Protein AF-A0A7S3T847-F1 (afdb_monomer_lite)

pLDDT: mean 78.82, std 18.21, range [31.52, 93.56]

Foldseek 3Di:
DDDDDDPPPPPPPPPPPPPVPPVCVLVVVLVVLLCCLVCVQLVCLVPNDPVCNVVNLVCCLVCVVVVLVVLVCVLPPPSDDPVSNVSSVVSSVSNVVSNCVRPPPDD

Structure (mmCIF, N/CA/C/O backbone):
data_AF-A0A7S3T847-F1
#
_entry.id   AF-A0A7S3T847-F1
#
loop_
_atom_site.group_PDB
_atom_site.id
_atom_site.type_symbol
_atom_site.label_atom_id
_atom_site.label_alt_id
_atom_site.label_comp_id
_atom_site.label_asym_id
_atom_site.label_entity_id
_atom_site.label_seq_id
_atom_site.pdbx_PDB_ins_code
_atom_site.Cartn_x
_atom_site.Cartn_y
_atom_site.Cartn_z
_atom_site.occupancy
_atom_site.B_iso_or_equiv
_atom_site.auth_seq_id
_atom_site.auth_comp_id
_atom_site.auth_asym_id
_atom_site.auth_atom_id
_atom_site.pdbx_PDB_model_num
ATOM 1 N N . ARG A 1 1 ? -6.781 -24.294 -74.713 1.00 37.75 1 ARG A N 1
ATOM 2 C CA . ARG A 1 1 ? -6.138 -23.009 -75.067 1.00 37.75 1 ARG A CA 1
ATOM 3 C C . ARG A 1 1 ? -6.640 -21.988 -74.072 1.00 37.75 1 ARG A C 1
ATOM 5 O O . ARG A 1 1 ? -7.843 -21.935 -73.856 1.00 37.75 1 ARG A O 1
ATOM 12 N N . GLU A 1 2 ? -5.716 -21.333 -73.390 1.00 40.62 2 GLU A N 1
ATOM 13 C CA . GLU A 1 2 ? -5.972 -20.500 -72.223 1.00 40.62 2 GLU A CA 1
ATOM 14 C C . GLU A 1 2 ? -6.723 -19.208 -72.569 1.00 40.62 2 GLU A C 1
ATOM 16 O O . GLU A 1 2 ? -6.453 -18.592 -73.596 1.00 40.62 2 GLU A O 1
ATOM 21 N N . CYS A 1 3 ? -7.590 -18.763 -71.659 1.00 31.52 3 CYS A N 1
ATOM 22 C CA . CYS A 1 3 ? -7.825 -17.342 -71.416 1.00 31.52 3 CYS A CA 1
ATOM 23 C C . CYS A 1 3 ? -7.797 -17.129 -69.901 1.00 31.52 3 CYS A C 1
ATOM 25 O O . CYS A 1 3 ? -8.752 -17.399 -69.177 1.00 31.52 3 CYS A O 1
ATOM 27 N N . THR A 1 4 ? -6.633 -16.700 -69.437 1.00 48.09 4 THR A N 1
ATOM 28 C CA . THR A 1 4 ? -6.346 -16.152 -68.119 1.00 48.09 4 THR A CA 1
ATOM 29 C C . THR A 1 4 ? -7.131 -14.857 -67.906 1.00 48.09 4 THR A C 1
ATOM 31 O O . THR A 1 4 ? -6.890 -13.856 -68.571 1.00 48.09 4 THR A O 1
ATOM 34 N N . ALA A 1 5 ? -8.031 -14.852 -66.928 1.00 47.19 5 ALA A N 1
ATOM 35 C CA . ALA A 1 5 ? -8.513 -13.633 -66.290 1.00 47.19 5 ALA A CA 1
ATOM 36 C C . ALA A 1 5 ? -8.471 -13.879 -64.781 1.00 47.19 5 ALA A C 1
ATOM 38 O O . ALA A 1 5 ? -9.334 -14.540 -64.206 1.00 47.19 5 ALA A O 1
ATOM 39 N N . GLY A 1 6 ? -7.372 -13.438 -64.167 1.00 41.44 6 GLY A N 1
ATOM 40 C CA . GLY A 1 6 ? -7.119 -13.582 -62.743 1.00 41.44 6 GLY A CA 1
ATOM 41 C C . GLY A 1 6 ? -8.163 -12.828 -61.931 1.00 41.44 6 GLY A C 1
ATOM 42 O O . GLY A 1 6 ? -8.161 -11.600 -61.888 1.00 41.44 6 GLY A O 1
ATOM 43 N N . VAL A 1 7 ? -9.023 -13.573 -61.243 1.00 45.59 7 VAL A N 1
ATOM 44 C CA . VAL A 1 7 ? -9.775 -13.048 -60.108 1.00 45.59 7 VAL A CA 1
ATOM 45 C C . VAL A 1 7 ? -8.787 -12.984 -58.952 1.00 45.59 7 VAL A C 1
ATOM 47 O O . VAL A 1 7 ? -8.505 -13.980 -58.287 1.00 45.59 7 VAL A O 1
ATOM 50 N N . PHE A 1 8 ? -8.191 -11.810 -58.765 1.00 36.94 8 PHE A N 1
ATOM 51 C CA . PHE A 1 8 ? -7.415 -11.493 -57.579 1.00 36.94 8 PHE A CA 1
ATOM 52 C C . PHE A 1 8 ? -8.392 -11.519 -56.398 1.00 36.94 8 PHE A C 1
ATOM 54 O O . PHE A 1 8 ? -9.096 -10.546 -56.133 1.00 36.94 8 PHE A O 1
ATOM 61 N N . LEU A 1 9 ? -8.480 -12.669 -55.724 1.00 45.12 9 LEU A N 1
ATOM 62 C CA . LEU A 1 9 ? -9.045 -12.792 -54.384 1.00 45.12 9 LEU A CA 1
ATOM 63 C C . LEU A 1 9 ? -8.148 -11.972 -53.455 1.00 45.12 9 LEU A C 1
ATOM 65 O O . LEU A 1 9 ? -7.257 -12.492 -52.785 1.00 45.12 9 LEU A O 1
ATOM 69 N N . GLY A 1 10 ? -8.354 -10.656 -53.480 1.00 38.94 10 GLY A N 1
ATOM 70 C CA . GLY A 1 10 ? -7.808 -9.731 -52.513 1.00 38.94 10 GLY A CA 1
ATOM 71 C C . GLY A 1 10 ? -8.359 -10.136 -51.161 1.00 38.94 10 GLY A C 1
ATOM 72 O O . GLY A 1 10 ? -9.477 -9.778 -50.803 1.00 38.94 10 GLY A O 1
ATOM 73 N N . SER A 1 11 ? -7.578 -10.932 -50.437 1.00 51.84 11 SER A N 1
ATOM 74 C CA . SER A 1 11 ? -7.736 -11.134 -49.009 1.00 51.84 11 SER A CA 1
ATOM 75 C C . SER A 1 11 ? -7.728 -9.744 -48.385 1.00 51.84 11 SER A C 1
ATOM 77 O O . SER A 1 11 ? -6.675 -9.118 -48.252 1.00 51.84 11 SER A O 1
ATOM 79 N N . PHE A 1 12 ? -8.920 -9.217 -48.099 1.00 42.94 12 PHE A N 1
ATOM 80 C CA . PHE A 1 12 ? -9.109 -7.965 -47.384 1.00 42.94 12 PHE A CA 1
ATOM 81 C C . PHE A 1 12 ? -8.710 -8.247 -45.939 1.00 42.94 12 PHE A C 1
ATOM 83 O O . PHE A 1 12 ? -9.530 -8.465 -45.050 1.00 42.94 12 PHE A O 1
ATOM 90 N N . ARG A 1 13 ? -7.400 -8.353 -45.725 1.00 51.56 13 ARG A N 1
ATOM 91 C CA . ARG A 1 13 ? -6.794 -8.411 -44.412 1.00 51.56 13 ARG A CA 1
ATOM 92 C C . ARG A 1 13 ? -7.039 -7.026 -43.843 1.00 51.56 13 ARG A C 1
ATOM 94 O O . ARG A 1 13 ? -6.306 -6.093 -44.162 1.00 51.56 13 ARG A O 1
ATOM 101 N N . ALA A 1 14 ? -8.141 -6.887 -43.106 1.00 54.22 14 ALA A N 1
ATOM 102 C CA . ALA A 1 14 ? -8.425 -5.682 -42.351 1.00 54.22 14 ALA A CA 1
ATOM 103 C C . ALA A 1 14 ? -7.114 -5.272 -41.661 1.00 54.22 14 ALA A C 1
ATOM 105 O O . ALA A 1 14 ? -6.474 -6.138 -41.045 1.00 54.22 14 ALA A O 1
ATOM 106 N N . PRO A 1 15 ? -6.645 -4.022 -41.829 1.00 49.72 15 PRO A N 1
ATOM 107 C CA . PRO A 1 15 ? -5.463 -3.584 -41.110 1.00 49.72 15 PRO A CA 1
ATOM 108 C C . PRO A 1 15 ? -5.719 -3.855 -39.625 1.00 49.72 15 PRO A C 1
ATOM 110 O O . PRO A 1 15 ? -6.859 -3.673 -39.178 1.00 49.72 15 PRO A O 1
ATOM 113 N N . PRO A 1 16 ? -4.722 -4.330 -38.854 1.00 58.88 16 PRO A N 1
ATOM 114 C CA . PRO A 1 16 ? -4.900 -4.414 -37.416 1.00 58.88 16 PRO A CA 1
ATOM 115 C C . PRO A 1 16 ? -5.347 -3.025 -36.972 1.00 58.88 16 PRO A C 1
ATOM 117 O O . PRO A 1 16 ? -4.668 -2.040 -37.262 1.00 58.88 16 PRO A O 1
ATOM 120 N N . VAL A 1 17 ? -6.534 -2.939 -36.373 1.00 56.78 17 VAL A N 1
ATOM 121 C CA . VAL A 1 17 ? -7.050 -1.699 -35.803 1.00 56.78 17 VAL A CA 1
ATOM 122 C C . VAL A 1 17 ? -6.059 -1.305 -34.714 1.00 56.78 17 VAL A C 1
ATOM 124 O O . VAL A 1 17 ? -6.144 -1.771 -33.583 1.00 56.78 17 VAL A O 1
ATOM 127 N N . LEU A 1 18 ? -5.062 -0.505 -35.085 1.00 52.41 18 LEU A N 1
ATOM 128 C CA . LEU A 1 18 ? -4.159 0.183 -34.182 1.00 52.41 18 LEU A CA 1
ATOM 129 C C . LEU A 1 18 ? -4.991 1.282 -33.529 1.00 52.41 18 LEU A C 1
ATOM 131 O O . LEU A 1 18 ? -5.052 2.402 -34.027 1.00 52.41 18 LEU A O 1
ATOM 135 N N . THR A 1 19 ? -5.719 0.948 -32.462 1.00 58.88 19 THR A N 1
ATOM 136 C CA . THR A 1 19 ? -6.336 1.979 -31.630 1.00 58.88 19 THR A CA 1
ATOM 137 C C . THR A 1 19 ? -5.192 2.716 -30.917 1.00 58.88 19 THR A C 1
ATOM 139 O O . THR A 1 19 ? -4.394 2.088 -30.227 1.00 58.88 19 THR A O 1
ATOM 142 N N . PRO A 1 20 ? -5.060 4.043 -31.065 1.00 57.19 20 PRO A N 1
ATOM 143 C CA . PRO A 1 20 ? -3.900 4.797 -30.570 1.00 57.19 20 PRO A CA 1
ATOM 144 C C . PRO A 1 20 ? -3.788 4.880 -29.032 1.00 57.19 20 PRO A C 1
ATOM 146 O O . PRO A 1 20 ? -2.891 5.539 -28.521 1.00 57.19 20 PRO A O 1
ATOM 149 N N . GLY A 1 21 ? -4.669 4.217 -28.273 1.00 57.00 21 GLY A N 1
ATOM 150 C CA . GLY A 1 21 ? -4.775 4.360 -26.816 1.00 57.00 21 GLY A CA 1
ATOM 151 C C . GLY A 1 21 ? -3.905 3.422 -25.970 1.00 57.00 21 GLY A C 1
ATOM 152 O O . GLY A 1 21 ? -3.827 3.609 -24.761 1.00 57.00 21 GLY A O 1
ATOM 153 N N . TRP A 1 22 ? -3.266 2.401 -26.549 1.00 56.25 22 TRP A N 1
ATOM 154 C CA . TRP A 1 22 ? -2.539 1.389 -25.755 1.00 56.25 22 TRP A CA 1
ATOM 155 C C . TRP A 1 22 ? -1.059 1.704 -25.566 1.00 56.25 22 TRP A C 1
ATOM 157 O O . TRP A 1 22 ? -0.456 1.230 -24.604 1.00 56.25 22 TRP A O 1
ATOM 167 N N . ALA A 1 23 ? -0.474 2.481 -26.480 1.00 58.06 23 ALA A N 1
ATOM 168 C CA . ALA A 1 23 ? 0.955 2.778 -26.477 1.00 58.06 23 ALA A CA 1
ATOM 169 C C . ALA A 1 23 ? 1.374 3.645 -25.273 1.00 58.06 23 ALA A C 1
ATOM 171 O O . ALA A 1 23 ? 2.490 3.497 -24.788 1.00 58.06 23 ALA A O 1
ATOM 172 N N . ASP A 1 24 ? 0.460 4.469 -24.750 1.00 62.97 24 ASP A N 1
ATOM 173 C CA . ASP A 1 24 ? 0.690 5.352 -23.594 1.00 62.97 24 ASP A CA 1
ATOM 174 C C . ASP A 1 24 ? -0.045 4.891 -22.317 1.00 62.97 24 ASP A C 1
ATOM 176 O O . ASP A 1 24 ? -0.073 5.561 -21.286 1.00 62.97 24 ASP A O 1
ATOM 180 N N . ALA A 1 25 ? -0.645 3.697 -22.344 1.00 68.75 25 ALA A N 1
ATOM 181 C CA . ALA A 1 25 ? -1.383 3.184 -21.192 1.00 68.75 25 ALA A CA 1
ATOM 182 C C . ALA A 1 25 ? -0.473 2.993 -19.965 1.00 68.75 25 ALA A C 1
ATOM 184 O O . ALA A 1 25 ? -0.932 3.106 -18.833 1.00 68.75 25 ALA A O 1
ATOM 185 N N . ALA A 1 26 ? 0.818 2.707 -20.164 1.00 68.88 26 ALA A N 1
ATOM 186 C CA . ALA A 1 26 ? 1.770 2.573 -19.064 1.00 68.88 26 ALA A CA 1
ATOM 187 C C . ALA A 1 26 ? 2.013 3.918 -18.360 1.00 68.88 26 ALA A C 1
ATOM 189 O O . ALA A 1 26 ? 1.820 3.993 -17.148 1.00 68.88 26 ALA A O 1
ATOM 190 N N . GLY A 1 27 ? 2.331 4.975 -19.117 1.00 75.00 27 GLY A N 1
ATOM 191 C CA . GLY A 1 27 ? 2.574 6.317 -18.578 1.00 75.00 27 GLY A CA 1
ATOM 192 C C . GLY A 1 27 ? 1.341 6.919 -17.906 1.00 75.00 27 GLY A C 1
ATOM 193 O O . GLY A 1 27 ? 1.452 7.545 -16.856 1.00 75.00 27 GLY A O 1
ATOM 194 N N . TYR A 1 28 ? 0.148 6.649 -18.442 1.00 80.69 28 TYR A N 1
ATOM 195 C CA . TYR A 1 28 ? -1.118 7.050 -17.823 1.00 80.69 28 TYR A CA 1
ATOM 196 C C . TYR A 1 28 ? -1.414 6.313 -16.504 1.00 80.69 28 TYR A C 1
ATOM 198 O O . TYR A 1 28 ? -1.936 6.896 -15.551 1.00 80.69 28 TYR A O 1
ATOM 206 N N . ASN A 1 29 ? -1.082 5.022 -16.429 1.00 84.50 29 ASN A N 1
ATOM 207 C CA . ASN A 1 29 ? -1.417 4.190 -15.275 1.00 84.50 29 ASN A CA 1
ATOM 208 C C . ASN A 1 29 ? -0.541 4.468 -14.047 1.00 84.50 29 ASN A C 1
ATOM 210 O O . ASN A 1 29 ? -1.014 4.277 -12.929 1.00 84.50 29 ASN A O 1
ATOM 214 N N . GLU A 1 30 ? 0.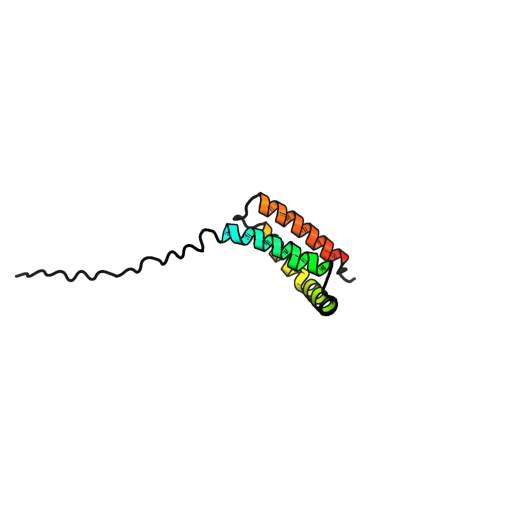707 4.905 -14.221 1.00 87.56 30 GLU A N 1
ATOM 215 C CA . GLU A 1 30 ? 1.616 5.227 -13.110 1.00 87.56 30 GLU A CA 1
ATOM 216 C C . GLU A 1 30 ? 1.020 6.245 -12.116 1.00 87.56 30 GLU A C 1
ATOM 218 O O . GLU A 1 30 ? 0.810 5.885 -10.950 1.00 87.56 30 GLU A O 1
ATOM 223 N N . PRO A 1 31 ? 0.659 7.481 -12.523 1.00 88.88 31 PRO A N 1
ATOM 224 C CA . PRO A 1 31 ? 0.115 8.470 -11.595 1.00 88.88 31 PRO A CA 1
ATOM 225 C C . PRO A 1 31 ? -1.221 8.026 -10.990 1.00 88.88 31 PRO A C 1
ATOM 227 O O . PRO A 1 31 ? -1.493 8.325 -9.827 1.00 88.88 31 PRO A O 1
ATOM 230 N N . LEU A 1 32 ? -2.038 7.266 -11.728 1.00 89.75 32 LEU A N 1
ATOM 231 C CA . LEU A 1 32 ? -3.285 6.707 -11.206 1.00 89.75 32 LEU A CA 1
ATOM 232 C C . LEU A 1 32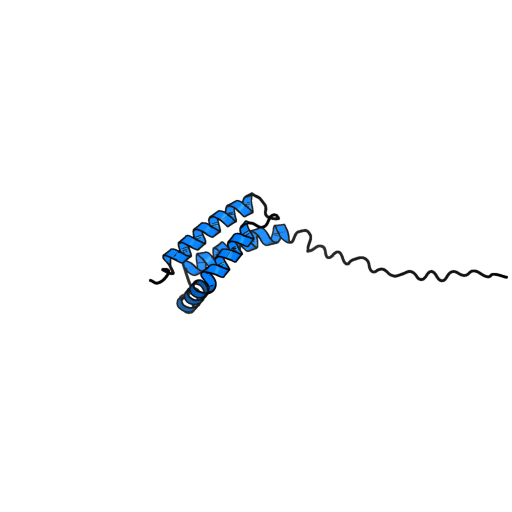 ? -3.046 5.678 -10.104 1.00 89.75 32 LEU A C 1
ATOM 234 O O . LEU A 1 32 ? -3.751 5.693 -9.092 1.00 89.75 32 LEU A O 1
ATOM 238 N N . ARG A 1 33 ? -2.054 4.797 -10.265 1.00 90.75 33 ARG A N 1
ATOM 239 C CA . ARG A 1 33 ? -1.675 3.825 -9.231 1.00 90.75 33 ARG A CA 1
ATOM 240 C C . ARG A 1 33 ? -1.210 4.548 -7.970 1.00 90.75 33 ARG A C 1
ATOM 242 O O . ARG A 1 33 ? -1.682 4.213 -6.884 1.00 90.75 33 ARG A O 1
ATOM 249 N N . GLU A 1 34 ? -0.375 5.582 -8.104 1.00 91.62 34 GLU A N 1
ATOM 250 C CA . GLU A 1 34 ? 0.047 6.387 -6.950 1.00 91.62 34 GLU A CA 1
ATOM 251 C C . GLU A 1 34 ? -1.134 7.076 -6.266 1.00 91.62 34 GLU A C 1
ATOM 253 O O . GLU A 1 34 ? -1.275 7.001 -5.045 1.00 91.62 34 GLU A O 1
ATOM 258 N N . ALA A 1 35 ? -1.991 7.739 -7.047 1.00 92.56 35 ALA A N 1
ATOM 259 C CA . ALA A 1 35 ? -3.151 8.456 -6.535 1.00 92.56 35 ALA A CA 1
ATOM 260 C C . ALA A 1 35 ? -4.128 7.508 -5.829 1.00 92.56 35 ALA A C 1
ATOM 262 O O . ALA A 1 35 ? -4.653 7.843 -4.770 1.00 92.56 35 ALA A O 1
ATOM 263 N N . THR A 1 36 ? -4.314 6.299 -6.361 1.00 93.56 36 THR A N 1
ATOM 264 C CA . THR A 1 36 ? -5.161 5.272 -5.745 1.00 93.56 36 THR A CA 1
ATOM 265 C C . THR A 1 36 ? -4.625 4.878 -4.371 1.00 93.56 36 THR A C 1
ATOM 267 O O . THR A 1 36 ? -5.373 4.867 -3.399 1.00 93.56 36 THR A O 1
ATOM 270 N N . VAL A 1 37 ? -3.324 4.603 -4.244 1.00 93.25 37 VAL A N 1
ATOM 271 C CA . VAL A 1 37 ? -2.743 4.228 -2.944 1.00 93.25 37 VAL A CA 1
ATOM 272 C C . VAL A 1 37 ? -2.790 5.403 -1.965 1.00 93.25 37 VAL A C 1
ATOM 274 O O . VAL A 1 37 ? -3.152 5.234 -0.802 1.00 93.25 37 VAL A O 1
ATOM 277 N N . ARG A 1 38 ? -2.473 6.611 -2.433 1.00 93.56 38 ARG A N 1
ATOM 278 C CA . ARG A 1 38 ? -2.422 7.814 -1.598 1.00 93.56 38 ARG A CA 1
ATOM 279 C C . ARG A 1 38 ? -3.804 8.225 -1.084 1.00 93.56 38 ARG A C 1
ATOM 281 O O . ARG A 1 38 ? -3.990 8.359 0.119 1.00 93.56 38 ARG A O 1
ATOM 288 N N . TYR A 1 39 ? -4.775 8.387 -1.977 1.00 92.44 39 TYR A N 1
ATOM 289 C CA . TYR A 1 39 ? -6.084 8.947 -1.631 1.00 92.44 39 TYR A CA 1
ATOM 290 C C . TYR A 1 39 ? -7.133 7.879 -1.322 1.00 92.44 39 TYR A C 1
ATOM 292 O O . TYR A 1 39 ? -7.897 8.027 -0.375 1.00 92.44 39 TYR A O 1
ATOM 300 N N . ALA A 1 40 ? -7.179 6.784 -2.084 1.00 92.25 40 ALA A N 1
ATOM 301 C CA . ALA A 1 40 ? -8.210 5.762 -1.891 1.00 92.25 40 ALA A CA 1
ATOM 302 C C . ALA A 1 40 ? -7.851 4.733 -0.806 1.00 92.25 40 ALA A C 1
ATOM 304 O O . ALA A 1 40 ? -8.733 4.007 -0.355 1.00 92.25 40 ALA A O 1
ATOM 305 N N . MET A 1 41 ? -6.586 4.656 -0.374 1.00 92.56 41 MET A N 1
ATOM 306 C CA . MET A 1 41 ? -6.170 3.749 0.704 1.00 92.56 41 MET A CA 1
ATOM 307 C C . MET A 1 41 ? -5.679 4.500 1.940 1.00 92.56 41 MET A C 1
ATOM 309 O O . MET A 1 41 ? -6.304 4.405 2.991 1.00 92.56 41 MET A O 1
ATOM 313 N N . ILE A 1 42 ? -4.580 5.255 1.834 1.00 93.25 42 ILE A N 1
ATOM 314 C CA . ILE A 1 42 ? -3.959 5.900 3.003 1.00 93.25 42 ILE A CA 1
ATOM 315 C C . ILE A 1 42 ? -4.893 6.954 3.605 1.00 93.25 42 ILE A C 1
ATOM 317 O O . ILE A 1 42 ? -5.135 6.931 4.810 1.00 93.25 42 ILE A O 1
ATOM 321 N N . GLU A 1 43 ? -5.452 7.845 2.785 1.00 92.44 43 GLU A N 1
ATOM 322 C CA . GLU A 1 43 ? -6.344 8.893 3.292 1.00 92.44 43 GLU A CA 1
ATOM 323 C C . GLU A 1 43 ? -7.650 8.318 3.855 1.00 92.44 43 GLU A C 1
ATOM 325 O O . GLU A 1 43 ? -8.116 8.771 4.893 1.00 92.44 43 GLU A O 1
ATOM 330 N N . GLN A 1 44 ? -8.184 7.249 3.252 1.00 91.12 44 GLN A N 1
ATOM 331 C CA . GLN A 1 44 ? -9.355 6.542 3.788 1.00 91.12 44 GLN A CA 1
ATOM 332 C C . GLN A 1 44 ? -9.093 5.923 5.168 1.00 91.12 44 GLN A C 1
ATOM 334 O O . GLN A 1 44 ? -10.007 5.835 5.981 1.00 91.12 44 GLN A O 1
ATOM 339 N N . LEU A 1 45 ? -7.855 5.506 5.452 1.00 89.31 45 LEU A N 1
ATOM 340 C CA . LEU A 1 45 ? -7.469 5.010 6.775 1.00 89.31 45 LEU A CA 1
ATOM 341 C C . LEU A 1 45 ? -7.242 6.145 7.783 1.00 89.31 45 LEU A C 1
ATOM 343 O O . LEU A 1 45 ? -7.513 5.958 8.964 1.00 89.31 45 LEU A O 1
ATOM 347 N N . ARG A 1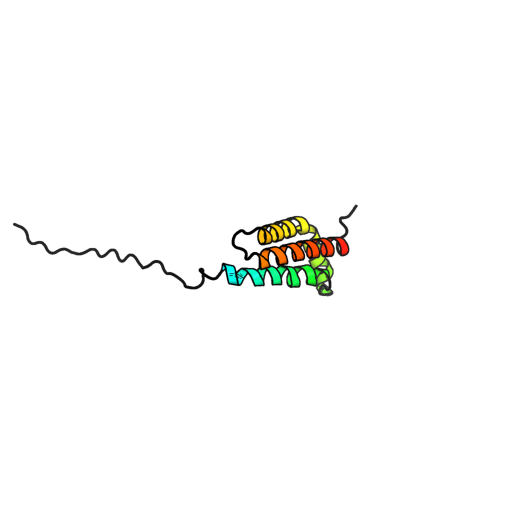 46 ? -6.749 7.307 7.335 1.00 89.88 46 ARG A N 1
ATOM 348 C CA . ARG A 1 46 ? -6.478 8.475 8.195 1.00 89.88 46 ARG A CA 1
ATOM 349 C C . ARG A 1 46 ? -7.737 9.259 8.551 1.00 89.88 46 ARG A C 1
ATOM 351 O O . ARG A 1 46 ? -7.907 9.651 9.700 1.00 89.88 46 ARG A O 1
ATOM 358 N N . SER A 1 47 ? -8.589 9.499 7.563 1.00 90.06 47 SER A N 1
ATOM 359 C CA . SER A 1 47 ? -9.803 10.302 7.672 1.00 90.06 47 SER A CA 1
ATOM 360 C C . SER A 1 47 ? -10.956 9.580 6.963 1.00 90.06 47 SER A C 1
ATOM 362 O O . SER A 1 47 ? -11.356 9.958 5.857 1.00 90.06 47 SER A O 1
ATOM 364 N N . PRO A 1 48 ? -11.469 8.481 7.550 1.00 89.50 48 PRO A N 1
ATOM 365 C CA . PRO A 1 48 ? -12.601 7.767 6.983 1.00 89.50 48 PRO A CA 1
ATOM 366 C C . PRO A 1 48 ? -13.868 8.620 7.051 1.00 89.50 48 PRO A C 1
ATOM 368 O O . PRO A 1 48 ? -14.096 9.364 8.008 1.00 89.50 48 PRO A O 1
ATOM 371 N N . VAL A 1 49 ? -14.750 8.435 6.070 1.00 89.94 49 VAL A N 1
ATOM 372 C CA . VAL A 1 49 ? -16.115 8.969 6.138 1.00 89.94 49 VAL A CA 1
ATOM 373 C C . VAL A 1 49 ? -16.810 8.346 7.358 1.00 89.94 49 VAL A C 1
ATOM 375 O O . VAL A 1 49 ? -16.821 7.117 7.468 1.00 89.94 49 VAL A O 1
ATOM 378 N N . PRO A 1 50 ? -17.388 9.142 8.276 1.00 89.00 50 PRO A N 1
ATOM 379 C CA . PRO A 1 50 ? -17.844 8.656 9.580 1.00 89.00 50 PRO A CA 1
ATOM 380 C C . PRO A 1 50 ? -18.892 7.543 9.476 1.00 89.00 50 PRO A C 1
ATOM 382 O O . PRO A 1 50 ? -18.836 6.582 10.235 1.00 89.00 50 PRO A O 1
ATOM 385 N N . GLU A 1 51 ? -19.787 7.626 8.493 1.00 92.56 51 GLU A N 1
ATOM 386 C CA . GLU A 1 51 ? -20.841 6.631 8.256 1.00 92.56 51 GLU A CA 1
ATOM 387 C C . GLU A 1 51 ? -20.308 5.293 7.723 1.00 92.56 51 GLU A C 1
ATOM 389 O O . GLU A 1 51 ? -20.926 4.250 7.916 1.00 92.56 51 GLU A O 1
ATOM 394 N N . LEU A 1 52 ? -19.151 5.308 7.055 1.00 91.44 52 LEU A N 1
ATOM 395 C CA . LEU A 1 52 ? -18.549 4.131 6.425 1.00 91.44 52 LEU A CA 1
ATOM 396 C C . LEU A 1 52 ? -17.315 3.629 7.173 1.00 91.44 52 LEU A C 1
ATOM 398 O O . LEU A 1 52 ? -16.688 2.669 6.728 1.00 91.44 52 LEU A O 1
ATOM 402 N N . ARG A 1 53 ? -16.956 4.253 8.298 1.00 89.12 53 ARG A N 1
ATOM 403 C CA . ARG A 1 53 ? -15.723 3.972 9.037 1.00 89.12 53 ARG A CA 1
ATOM 404 C C . ARG A 1 53 ? -15.559 2.486 9.343 1.00 89.12 53 ARG A C 1
ATOM 406 O O . ARG A 1 53 ? -14.515 1.914 9.032 1.00 89.12 53 ARG A O 1
ATOM 413 N N . ASP A 1 54 ? -16.601 1.856 9.872 1.00 89.19 54 ASP A N 1
ATOM 414 C CA . ASP A 1 54 ? -16.561 0.443 10.253 1.00 89.19 54 ASP A CA 1
ATOM 415 C C . ASP A 1 54 ? -16.414 -0.469 9.031 1.00 89.19 54 ASP A C 1
ATOM 417 O O . ASP A 1 54 ? -15.631 -1.419 9.047 1.00 89.19 54 ASP A O 1
ATOM 421 N N . ALA A 1 55 ? -17.105 -0.147 7.933 1.00 92.19 55 ALA A N 1
ATOM 422 C CA . ALA A 1 55 ? -17.011 -0.894 6.682 1.00 92.19 55 ALA A CA 1
ATOM 423 C C . ALA A 1 55 ? -15.622 -0.760 6.034 1.00 92.19 55 ALA A C 1
ATOM 425 O O . ALA A 1 55 ? -15.058 -1.751 5.565 1.00 92.19 55 ALA A O 1
ATOM 426 N N . ILE A 1 56 ? -15.049 0.447 6.043 1.00 91.19 56 ILE A N 1
ATOM 427 C CA . ILE A 1 56 ? -13.703 0.735 5.535 1.00 91.19 56 ILE A CA 1
ATOM 428 C C . ILE A 1 56 ? -12.675 -0.066 6.339 1.00 91.19 56 ILE A C 1
ATOM 430 O O . ILE A 1 56 ? -11.881 -0.818 5.771 1.00 91.19 56 ILE A O 1
ATOM 434 N N . PHE A 1 57 ? -12.721 0.023 7.666 1.00 90.56 57 PHE A N 1
ATOM 435 C CA . PHE A 1 57 ? -11.804 -0.704 8.539 1.00 90.56 57 PHE A CA 1
ATOM 436 C C . PHE A 1 57 ? -11.965 -2.221 8.415 1.00 90.56 57 PHE A C 1
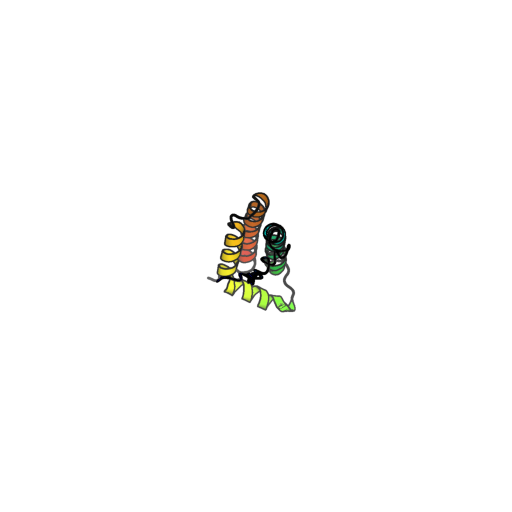ATOM 438 O O . PHE A 1 57 ? -10.963 -2.930 8.304 1.00 90.56 57 PHE A O 1
ATOM 445 N N . ALA A 1 58 ? -13.195 -2.732 8.317 1.00 90.88 58 ALA A N 1
ATOM 446 C CA . ALA A 1 58 ? -13.448 -4.148 8.063 1.00 90.88 58 ALA A CA 1
ATOM 447 C C . ALA A 1 58 ? -12.862 -4.613 6.718 1.00 90.88 58 ALA A C 1
ATOM 449 O O . ALA A 1 58 ? -12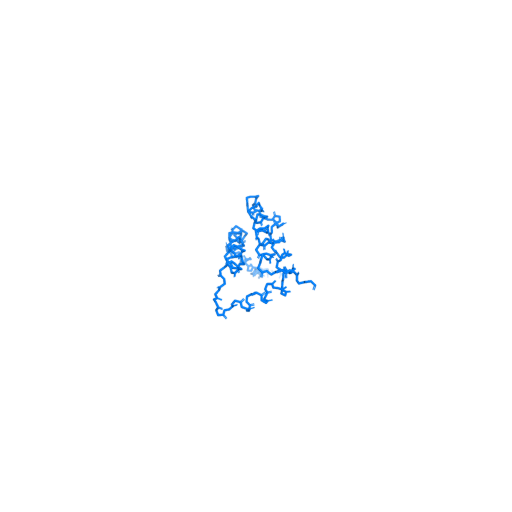.225 -5.669 6.655 1.00 90.88 58 ALA A O 1
ATOM 450 N N . HIS A 1 59 ? -13.015 -3.819 5.651 1.00 91.88 59 HIS A N 1
ATOM 451 C CA . HIS A 1 59 ? -12.439 -4.118 4.340 1.00 91.88 59 HIS A CA 1
ATOM 452 C C . HIS A 1 59 ? -10.913 -4.231 4.411 1.00 91.88 59 HIS A C 1
ATOM 454 O O . HIS A 1 59 ? -10.342 -5.244 3.992 1.00 91.88 59 HIS A O 1
ATOM 460 N N . PHE A 1 60 ? -10.254 -3.220 4.982 1.00 90.75 60 PHE A N 1
ATOM 461 C CA . PHE A 1 60 ? -8.798 -3.197 5.100 1.00 90.75 60 PHE A CA 1
ATOM 462 C C . PHE A 1 60 ? -8.271 -4.269 6.058 1.00 90.75 60 PHE A C 1
ATOM 464 O O . PHE A 1 60 ? -7.200 -4.815 5.798 1.00 90.75 60 PHE A O 1
ATOM 471 N N . ARG A 1 61 ? -9.033 -4.661 7.089 1.00 89.38 61 ARG A N 1
ATOM 472 C CA . ARG A 1 61 ? -8.686 -5.777 7.983 1.00 89.38 61 ARG A CA 1
ATOM 473 C C . ARG A 1 61 ? -8.674 -7.111 7.241 1.00 89.38 61 ARG A C 1
ATOM 475 O O . ARG A 1 61 ? -7.680 -7.830 7.279 1.00 89.38 61 ARG A O 1
ATOM 482 N N . LEU A 1 62 ? -9.750 -7.426 6.520 1.00 91.44 62 LEU A N 1
ATOM 483 C CA . LEU A 1 62 ? -9.902 -8.708 5.822 1.00 91.44 62 LEU A CA 1
ATOM 484 C C . LEU A 1 62 ? -8.984 -8.831 4.602 1.00 91.44 62 LEU A C 1
ATOM 486 O O . LEU A 1 62 ? -8.484 -9.912 4.292 1.00 91.44 62 LEU A O 1
ATOM 490 N N . ARG A 1 63 ? -8.767 -7.729 3.877 1.00 91.94 63 ARG A N 1
ATOM 491 C CA . ARG A 1 63 ? -8.001 -7.720 2.622 1.00 91.94 63 ARG A CA 1
ATOM 492 C C . ARG A 1 63 ? -6.563 -7.235 2.785 1.00 91.94 63 ARG A C 1
ATOM 494 O O . ARG A 1 63 ? -5.868 -7.138 1.776 1.00 91.94 63 ARG A O 1
ATOM 501 N N . ARG A 1 64 ? -6.082 -7.001 4.013 1.00 90.38 64 ARG A N 1
ATOM 502 C CA . ARG A 1 64 ? -4.743 -6.454 4.311 1.00 90.38 64 ARG A CA 1
ATOM 503 C C . ARG A 1 64 ? -3.631 -7.088 3.475 1.00 90.38 64 ARG A C 1
ATOM 505 O O . ARG A 1 64 ? -2.921 -6.395 2.751 1.00 90.38 64 ARG A O 1
ATOM 512 N N . ALA A 1 65 ? -3.510 -8.414 3.542 1.00 90.06 65 ALA A N 1
ATOM 513 C CA . ALA A 1 65 ? -2.460 -9.152 2.841 1.00 90.06 65 ALA A CA 1
ATOM 514 C C . ALA A 1 65 ? -2.575 -9.024 1.313 1.00 90.06 65 ALA A C 1
ATOM 516 O O . ALA A 1 65 ? -1.574 -8.814 0.631 1.00 90.06 65 ALA A O 1
ATOM 517 N N . ALA A 1 66 ? -3.798 -9.095 0.778 1.00 92.31 66 ALA A N 1
ATOM 518 C CA . ALA A 1 66 ? -4.049 -8.976 -0.655 1.00 92.31 66 ALA A CA 1
ATOM 519 C C . ALA A 1 66 ? -3.745 -7.563 -1.177 1.00 92.31 66 ALA A C 1
ATOM 521 O O . ALA A 1 66 ? -3.160 -7.417 -2.249 1.00 92.31 66 ALA A O 1
ATOM 522 N N . ILE A 1 67 ? -4.099 -6.528 -0.411 1.00 92.44 67 ILE A N 1
ATOM 523 C CA . ILE A 1 67 ? -3.829 -5.130 -0.757 1.00 92.44 67 ILE A CA 1
ATOM 524 C C . ILE A 1 67 ? -2.321 -4.880 -0.757 1.00 92.44 67 ILE A C 1
ATOM 526 O O . ILE A 1 67 ? -1.793 -4.413 -1.763 1.00 92.44 67 ILE A O 1
ATOM 530 N N . LEU A 1 68 ? -1.603 -5.270 0.303 1.00 91.81 68 LEU A N 1
ATOM 531 C CA . LEU A 1 68 ? -0.147 -5.105 0.366 1.00 91.81 68 LEU A CA 1
ATOM 532 C C . LEU A 1 68 ? 0.570 -5.867 -0.753 1.00 91.81 68 LEU A C 1
ATOM 534 O O . LEU A 1 68 ? 1.454 -5.310 -1.401 1.00 91.81 68 LEU A O 1
ATOM 538 N N . ALA A 1 69 ? 0.163 -7.106 -1.038 1.00 93.06 69 ALA A N 1
ATOM 539 C C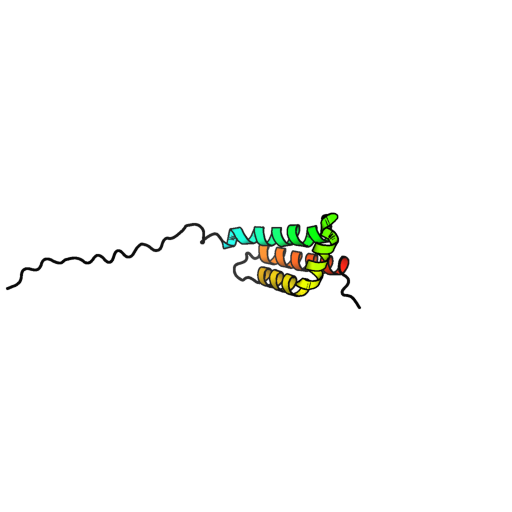A . ALA A 1 69 ? 0.714 -7.872 -2.153 1.00 93.06 69 ALA A CA 1
ATOM 540 C C . ALA A 1 69 ? 0.459 -7.181 -3.502 1.00 93.06 69 ALA A C 1
ATOM 542 O O . ALA A 1 69 ? 1.359 -7.106 -4.339 1.00 93.06 69 ALA A O 1
ATOM 543 N N . ASN A 1 70 ? -0.741 -6.629 -3.706 1.00 92.62 70 ASN A N 1
ATOM 544 C CA . ASN A 1 70 ? -1.079 -5.908 -4.928 1.00 92.62 70 ASN A CA 1
ATOM 545 C C . ASN A 1 70 ? -0.244 -4.629 -5.089 1.00 92.62 70 ASN A C 1
ATOM 547 O O . ASN A 1 70 ? 0.300 -4.392 -6.164 1.00 92.62 70 ASN A O 1
ATOM 551 N N . VAL A 1 71 ? -0.098 -3.823 -4.034 1.00 91.25 71 VAL A N 1
ATOM 552 C CA . VAL A 1 71 ? 0.683 -2.578 -4.094 1.00 91.25 71 VAL A CA 1
ATOM 553 C C . VAL A 1 71 ? 2.172 -2.867 -4.288 1.00 91.25 71 VAL A C 1
ATOM 555 O O . VAL A 1 71 ? 2.810 -2.225 -5.119 1.00 91.25 71 VAL A O 1
ATOM 558 N N . ARG A 1 72 ? 2.721 -3.889 -3.618 1.00 91.50 72 ARG A N 1
ATOM 559 C CA . ARG A 1 72 ? 4.104 -4.343 -3.841 1.00 91.50 72 ARG A CA 1
ATOM 560 C C . ARG A 1 72 ? 4.320 -4.815 -5.277 1.00 91.50 72 ARG A C 1
ATOM 562 O O . ARG A 1 72 ? 5.307 -4.429 -5.890 1.00 91.50 72 ARG A O 1
ATOM 569 N N . ARG A 1 73 ? 3.367 -5.568 -5.836 1.00 90.88 73 ARG A N 1
ATOM 570 C CA . ARG A 1 73 ? 3.391 -5.976 -7.247 1.00 90.88 73 ARG A CA 1
ATOM 571 C C . ARG A 1 73 ? 3.368 -4.772 -8.187 1.00 90.88 73 ARG A C 1
ATOM 573 O O . ARG A 1 73 ? 4.104 -4.763 -9.166 1.00 90.88 73 ARG A O 1
ATOM 580 N N . MET A 1 74 ? 2.537 -3.769 -7.892 1.00 87.69 74 MET A N 1
ATOM 581 C CA . MET A 1 74 ? 2.492 -2.524 -8.662 1.00 87.69 74 MET A CA 1
ATOM 582 C C . MET A 1 74 ? 3.816 -1.762 -8.581 1.00 87.69 74 MET A C 1
ATOM 584 O O . MET A 1 74 ? 4.230 -1.219 -9.594 1.00 87.69 74 MET A O 1
ATOM 588 N N . ALA A 1 75 ? 4.500 -1.761 -7.433 1.00 88.25 75 ALA A N 1
ATOM 589 C CA . ALA A 1 75 ? 5.811 -1.130 -7.273 1.00 88.25 75 ALA A CA 1
ATOM 590 C C . ALA A 1 75 ? 6.931 -1.878 -8.021 1.00 88.25 75 ALA A C 1
ATOM 592 O O . ALA A 1 75 ? 7.827 -1.243 -8.572 1.00 88.25 75 ALA A O 1
ATOM 593 N N . SER A 1 76 ? 6.868 -3.213 -8.073 1.00 88.50 76 SER A N 1
ATOM 594 C CA . SER A 1 76 ? 7.858 -4.071 -8.740 1.00 88.50 76 SER A CA 1
ATOM 595 C C . SER A 1 76 ? 7.627 -4.268 -10.243 1.00 88.50 76 SER A C 1
ATOM 597 O O . SER A 1 76 ? 8.299 -5.099 -10.852 1.00 88.50 76 SER A O 1
ATOM 599 N N . ASP A 1 77 ? 6.647 -3.588 -10.842 1.00 87.50 77 ASP A N 1
ATOM 600 C CA . ASP A 1 77 ? 6.357 -3.711 -12.273 1.00 87.50 77 ASP A CA 1
ATOM 601 C C . ASP A 1 77 ? 7.554 -3.171 -13.089 1.00 87.50 77 ASP A C 1
ATOM 603 O O . ASP A 1 77 ? 7.921 -2.004 -12.934 1.00 87.50 77 ASP A O 1
ATOM 607 N N . PRO A 1 78 ? 8.197 -3.989 -13.948 1.00 82.94 78 PRO A N 1
ATOM 608 C CA . PRO A 1 78 ? 9.397 -3.585 -14.686 1.00 82.94 78 PRO A CA 1
ATOM 609 C C . PRO A 1 78 ? 9.134 -2.479 -15.713 1.00 82.94 78 PRO A C 1
ATOM 611 O O . PRO A 1 78 ? 10.080 -1.898 -16.238 1.00 82.94 78 PRO A O 1
ATOM 614 N N . LYS A 1 79 ? 7.863 -2.202 -16.025 1.00 82.25 79 LYS A N 1
ATOM 615 C CA . LYS A 1 79 ? 7.468 -1.124 -16.937 1.00 82.25 79 LYS A CA 1
ATOM 616 C C . LYS A 1 79 ? 7.458 0.248 -16.269 1.00 82.25 79 LYS A C 1
ATOM 618 O O . LYS A 1 79 ? 7.305 1.240 -16.973 1.00 82.25 79 LYS A O 1
ATOM 623 N N . ASN A 1 80 ? 7.610 0.295 -14.948 1.00 82.19 80 ASN A N 1
ATOM 624 C CA . ASN A 1 80 ? 7.569 1.533 -14.195 1.00 82.19 80 ASN A CA 1
ATOM 625 C C . ASN A 1 80 ? 8.818 2.389 -14.428 1.00 82.19 80 ASN A C 1
ATOM 627 O O . ASN A 1 80 ? 9.952 1.900 -14.414 1.00 82.19 80 ASN A O 1
ATOM 631 N N . SER A 1 81 ? 8.620 3.700 -14.495 1.00 85.00 81 SER A N 1
ATOM 632 C CA . SER A 1 81 ? 9.684 4.679 -14.323 1.00 85.00 81 SER A CA 1
ATOM 633 C C . SER A 1 81 ? 10.377 4.509 -12.964 1.00 85.00 81 SER A C 1
ATOM 635 O O . SER A 1 81 ? 9.747 4.217 -11.944 1.00 85.00 81 SER A O 1
ATOM 637 N N . LYS A 1 82 ? 11.694 4.755 -12.913 1.00 85.56 82 LYS A N 1
ATOM 638 C CA . LYS A 1 82 ? 12.487 4.675 -11.669 1.00 85.56 82 LYS A CA 1
ATOM 639 C C . LYS A 1 82 ? 11.937 5.594 -10.572 1.00 85.56 82 LYS A C 1
ATOM 641 O O . LYS A 1 82 ? 11.932 5.218 -9.402 1.00 85.56 82 LYS A O 1
ATOM 646 N N . ALA A 1 83 ? 11.461 6.780 -10.958 1.00 87.00 83 ALA A N 1
ATOM 647 C CA . ALA A 1 83 ? 10.851 7.732 -10.034 1.00 87.00 83 ALA A CA 1
ATOM 648 C C . ALA A 1 83 ? 9.544 7.175 -9.448 1.00 87.00 83 ALA A C 1
ATOM 650 O O . ALA A 1 83 ? 9.366 7.176 -8.230 1.00 87.00 83 ALA A O 1
ATOM 651 N N . HIS A 1 84 ? 8.682 6.616 -10.301 1.00 87.00 84 HIS A N 1
ATOM 652 C CA . HIS A 1 84 ? 7.420 6.005 -9.888 1.00 87.00 84 HIS A CA 1
ATOM 653 C C . HIS A 1 84 ? 7.641 4.807 -8.953 1.00 87.00 84 HIS A C 1
ATOM 655 O O . HIS A 1 84 ? 7.006 4.712 -7.905 1.00 87.00 84 HIS A O 1
ATOM 661 N N . ALA A 1 85 ? 8.599 3.930 -9.267 1.00 87.56 85 ALA A N 1
ATOM 662 C CA . ALA A 1 85 ? 8.943 2.796 -8.410 1.00 87.56 85 ALA A CA 1
ATOM 663 C C . ALA A 1 85 ? 9.396 3.244 -7.004 1.00 87.56 85 ALA A C 1
ATOM 665 O O . ALA A 1 85 ? 8.957 2.677 -6.001 1.00 87.56 85 ALA A O 1
ATOM 666 N N . SER A 1 86 ? 10.215 4.300 -6.919 1.00 89.38 86 SER A N 1
ATOM 667 C CA . SER A 1 86 ? 10.645 4.887 -5.642 1.00 89.38 86 SER A CA 1
ATOM 668 C C . SER A 1 86 ? 9.473 5.486 -4.855 1.00 89.38 86 SER A C 1
ATOM 670 O O . SER A 1 86 ? 9.344 5.246 -3.653 1.00 89.38 86 SER A O 1
ATOM 672 N N . ASN A 1 87 ? 8.587 6.229 -5.524 1.00 91.12 87 ASN A N 1
ATOM 673 C CA . ASN A 1 87 ? 7.392 6.803 -4.902 1.00 91.12 87 ASN A CA 1
ATOM 674 C C . ASN A 1 87 ? 6.454 5.714 -4.374 1.00 91.12 87 ASN A C 1
ATOM 676 O O . ASN A 1 87 ? 5.985 5.787 -3.239 1.00 91.12 87 ASN A O 1
ATOM 680 N N . MET A 1 88 ? 6.212 4.675 -5.173 1.00 90.69 88 MET A N 1
ATOM 681 C CA . MET A 1 88 ? 5.379 3.540 -4.787 1.00 90.69 88 MET A CA 1
ATOM 682 C C . MET A 1 88 ? 5.971 2.774 -3.604 1.00 90.69 88 MET A C 1
ATOM 684 O O . MET A 1 88 ? 5.225 2.399 -2.704 1.00 90.69 88 MET A O 1
ATOM 688 N N . ALA A 1 89 ? 7.293 2.597 -3.536 1.00 90.75 89 ALA A N 1
ATOM 689 C CA . ALA A 1 89 ? 7.945 1.991 -2.374 1.00 90.75 89 ALA A CA 1
ATOM 690 C C . ALA A 1 89 ? 7.734 2.819 -1.091 1.00 90.75 89 ALA A C 1
ATOM 692 O O . ALA A 1 89 ? 7.438 2.261 -0.032 1.00 90.75 89 ALA A O 1
ATOM 693 N N . ALA A 1 90 ? 7.813 4.151 -1.184 1.00 93.56 90 ALA A N 1
ATOM 694 C CA . ALA A 1 90 ? 7.503 5.035 -0.061 1.00 93.56 90 ALA A CA 1
ATOM 695 C C . ALA A 1 90 ? 6.023 4.939 0.355 1.00 93.56 90 ALA A C 1
ATOM 697 O O . ALA A 1 90 ? 5.721 4.881 1.548 1.00 93.56 90 ALA A O 1
ATOM 698 N N . LEU A 1 91 ? 5.103 4.860 -0.612 1.00 92.50 91 LEU A N 1
ATOM 699 C CA . LEU A 1 91 ? 3.671 4.691 -0.357 1.00 92.50 91 LEU A CA 1
ATOM 700 C C . LEU A 1 91 ? 3.341 3.333 0.275 1.00 92.50 91 LEU A C 1
ATOM 702 O O . LEU A 1 91 ? 2.493 3.283 1.159 1.00 92.50 91 LEU A O 1
ATOM 706 N N . VAL A 1 92 ? 4.024 2.248 -0.111 1.00 92.75 92 VAL A N 1
ATOM 707 C CA . VAL A 1 92 ? 3.884 0.934 0.546 1.00 92.75 92 VAL A CA 1
ATOM 708 C C . VAL A 1 92 ? 4.206 1.052 2.032 1.00 92.75 92 VAL A C 1
ATOM 710 O O . VAL A 1 92 ? 3.419 0.604 2.861 1.00 92.75 92 VAL A O 1
ATOM 713 N N . ARG A 1 93 ? 5.321 1.705 2.376 1.00 93.06 93 ARG A N 1
ATOM 714 C CA . ARG A 1 93 ? 5.724 1.897 3.774 1.00 93.06 93 ARG A CA 1
ATOM 715 C C . ARG A 1 93 ? 4.697 2.722 4.555 1.00 93.06 93 ARG A C 1
ATOM 717 O O . ARG A 1 93 ? 4.327 2.337 5.659 1.00 93.06 93 ARG A O 1
ATOM 724 N N . GLN A 1 94 ? 4.201 3.813 3.968 1.00 92.31 94 GLN A N 1
ATOM 725 C CA . GLN A 1 94 ? 3.161 4.642 4.591 1.00 92.31 94 GLN A CA 1
ATOM 726 C C . GLN A 1 94 ? 1.839 3.888 4.766 1.00 92.31 94 GLN A C 1
ATOM 728 O O . GLN A 1 94 ? 1.155 4.073 5.769 1.00 92.31 94 GLN A O 1
ATOM 733 N N . LEU A 1 95 ? 1.472 3.037 3.806 1.00 91.81 95 LEU A N 1
ATOM 734 C CA . LEU A 1 95 ? 0.274 2.212 3.895 1.00 91.81 95 LEU A CA 1
ATOM 735 C C . LEU A 1 95 ? 0.408 1.159 4.999 1.00 91.81 95 LEU A C 1
ATOM 737 O O . LEU A 1 95 ? -0.534 0.961 5.757 1.00 91.81 95 LEU A O 1
ATOM 741 N N . GLU A 1 96 ? 1.565 0.509 5.127 1.00 91.00 96 GLU A N 1
ATOM 742 C CA . GLU A 1 96 ? 1.833 -0.440 6.215 1.00 91.00 96 GLU A CA 1
ATOM 743 C C . GLU A 1 96 ? 1.751 0.227 7.589 1.00 91.00 96 GLU A C 1
ATOM 745 O O . GLU A 1 96 ? 1.120 -0.315 8.495 1.00 91.00 96 GLU A O 1
ATOM 750 N N . GLU A 1 97 ? 2.329 1.418 7.728 1.00 90.94 97 GLU A N 1
ATOM 751 C CA . GLU A 1 97 ? 2.237 2.221 8.946 1.00 90.94 97 GLU A CA 1
ATOM 752 C C . GLU A 1 97 ? 0.787 2.618 9.255 1.00 90.94 97 GLU A C 1
ATOM 754 O O . GLU A 1 97 ? 0.313 2.390 10.367 1.00 90.94 97 GLU A O 1
ATOM 759 N N . ALA A 1 98 ? 0.048 3.127 8.263 1.00 89.38 98 ALA A N 1
ATOM 760 C CA . ALA A 1 98 ? -1.356 3.501 8.423 1.00 89.38 98 ALA A CA 1
ATOM 761 C C . ALA A 1 98 ? -2.237 2.298 8.792 1.00 89.38 98 ALA A C 1
ATOM 763 O O . ALA A 1 98 ? -3.138 2.425 9.620 1.00 89.38 98 ALA A O 1
ATOM 764 N N . LEU A 1 99 ? -1.971 1.126 8.213 1.00 88.81 99 LEU A N 1
ATOM 765 C CA . LEU A 1 99 ? -2.666 -0.108 8.562 1.00 88.81 99 LEU A CA 1
ATOM 766 C C . LEU A 1 99 ? -2.349 -0.531 9.998 1.00 88.81 99 LEU A C 1
ATOM 768 O O . LEU A 1 99 ? -3.271 -0.867 10.725 1.00 88.81 99 LEU A O 1
ATOM 772 N N . ASN A 1 100 ? -1.086 -0.488 10.426 1.00 87.81 100 ASN A N 1
ATOM 773 C CA . ASN A 1 100 ? -0.702 -0.876 11.787 1.00 87.81 100 ASN A CA 1
ATOM 774 C C . ASN A 1 100 ? -1.244 0.087 12.853 1.00 87.81 100 ASN A C 1
ATOM 776 O O . ASN A 1 100 ? -1.607 -0.354 13.939 1.00 87.81 100 ASN A O 1
ATOM 780 N N . ALA A 1 101 ? -1.301 1.386 12.549 1.00 87.75 101 ALA A N 1
ATOM 781 C CA . ALA A 1 101 ? -1.802 2.401 13.469 1.00 87.75 101 ALA A CA 1
ATOM 782 C C . ALA A 1 101 ? -3.323 2.315 13.675 1.00 87.75 101 ALA A C 1
ATOM 784 O O . ALA A 1 101 ? -3.804 2.524 14.785 1.00 87.75 101 ALA A O 1
ATOM 785 N N . ASN A 1 102 ? -4.079 2.013 12.614 1.00 81.69 102 ASN A N 1
ATOM 786 C CA . ASN A 1 102 ? -5.547 2.033 12.647 1.00 81.69 102 ASN A CA 1
ATOM 787 C C . ASN A 1 102 ? -6.183 0.650 12.834 1.00 81.69 102 ASN A C 1
ATOM 789 O O . ASN A 1 102 ? -7.340 0.554 13.234 1.00 81.69 102 ASN A O 1
ATOM 793 N N . LEU A 1 103 ? -5.447 -0.420 12.532 1.00 79.38 103 LEU A N 1
ATOM 794 C CA . LEU A 1 103 ? -5.888 -1.803 12.661 1.00 79.38 103 LEU A CA 1
ATOM 795 C C . LEU A 1 103 ? -4.786 -2.570 13.398 1.00 79.38 103 LEU A C 1
ATOM 797 O O . LEU A 1 103 ? -3.925 -3.165 12.738 1.00 79.38 103 LEU A O 1
ATOM 801 N N . PRO A 1 104 ? -4.769 -2.560 14.746 1.00 64.50 104 PRO A N 1
ATOM 802 C CA . PRO A 1 104 ? -3.878 -3.454 15.464 1.00 64.50 104 PRO A CA 1
ATOM 803 C C . PRO A 1 104 ? -4.157 -4.873 14.965 1.00 64.50 104 PRO A C 1
ATOM 805 O O . PRO A 1 104 ? -5.312 -5.298 14.881 1.00 64.50 104 PRO A O 1
ATOM 808 N N . ALA A 1 105 ? -3.103 -5.577 14.547 1.00 56.34 105 ALA A N 1
ATOM 809 C CA . ALA A 1 105 ? -3.196 -7.008 14.312 1.00 56.34 105 ALA A CA 1
ATOM 810 C C . ALA A 1 105 ? -3.638 -7.610 15.647 1.00 56.34 105 ALA A C 1
ATOM 812 O O . ALA A 1 105 ? -2.867 -7.563 16.603 1.00 56.34 105 ALA A O 1
ATOM 813 N N . GLU A 1 106 ? -4.903 -8.017 15.758 1.00 54.00 106 GLU A N 1
ATOM 814 C CA . GLU A 1 106 ? -5.410 -8.549 17.020 1.00 54.00 106 GLU A CA 1
ATOM 815 C C . GLU A 1 106 ? -4.544 -9.719 17.499 1.00 54.00 106 GLU A C 1
ATOM 817 O O . GLU A 1 106 ? -4.027 -10.505 16.697 1.00 54.00 106 GLU A O 1
ATOM 822 N N . ALA A 1 107 ? -4.387 -9.711 18.824 1.00 41.16 107 ALA A N 1
ATOM 823 C CA . ALA A 1 107 ? -3.733 -10.672 19.696 1.00 41.16 107 ALA A CA 1
ATOM 824 C C . ALA A 1 107 ? -4.323 -12.088 19.616 1.00 41.16 107 ALA A C 1
ATOM 826 O O . ALA A 1 107 ? -5.500 -12.229 19.213 1.00 41.16 107 ALA A O 1
#

Secondary structure (DSSP, 8-state):
-------------------TTSTTHHHHHHHHHHHIIIIIIIIHHHS--GGGHHHHHHHHHHHHHHHHHHHHHHHT-TTS-HHHHHHHHHHHHHHHHHHHHHS----

Organism: Emiliania huxleyi (NCBI:txid2903)

Radius of gyration: 24.74 Å; chains: 1; bounding box: 33×33×95 Å

InterPro domains:
  IPR016135 Ubiquitin-conjugating enzyme/RWD-like [G3DSA:3.10.110.10] (12-106)

Sequence (107 aa):
RECTAGVFLGSFRAPPVLTPGWADAAGYNEPLREATVRYAMIEQLRSPVPELRDAIFAHFRLRRAAILANVRRMASDPKNSKAHASNMAALVRQLEEALNANLPAEA